Protein AF-A0A2R5F778-F1 (afdb_monomer_lite)

Radius of gyration: 23.35 Å; chains: 1; bounding box: 32×15×77 Å

Secondary structure (DSSP, 8-state):
--HHHHHHHHHHTTSGGGS------PPPPHHHHHHHHHHHB--SGGGHHHHHHHTS---HHHHHHHHHHHHHTT-B-TT-

Struc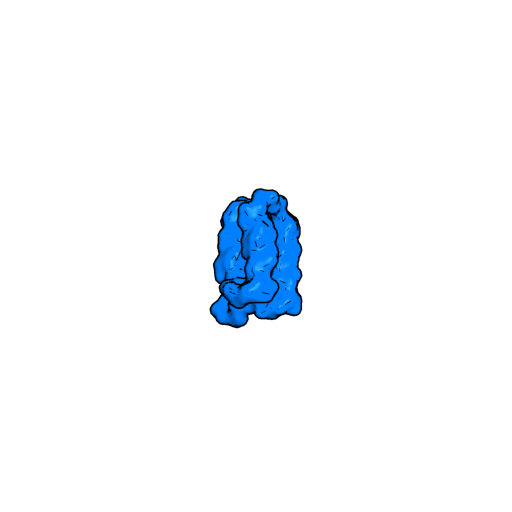ture (mmCIF, N/CA/C/O backbone):
data_AF-A0A2R5F778-F1
#
_entry.id   AF-A0A2R5F778-F1
#
loop_
_atom_site.group_PDB
_atom_site.id
_atom_site.type_symbol
_atom_site.label_atom_id
_atom_site.label_alt_id
_atom_site.label_comp_id
_atom_site.label_asym_id
_atom_site.label_entity_id
_atom_site.label_seq_id
_atom_site.pdbx_PDB_ins_code
_atom_site.Cartn_x
_atom_site.Cartn_y
_atom_site.Cartn_z
_atom_site.occupancy
_atom_site.B_iso_or_equiv
_atom_site.auth_seq_id
_atom_site.auth_comp_id
_atom_site.auth_asym_id
_atom_site.auth_atom_id
_atom_site.pdbx_PDB_model_num
ATOM 1 N N . MET A 1 1 ? -18.660 1.509 -62.739 1.00 48.28 1 MET A N 1
ATOM 2 C CA . MET A 1 1 ? -17.372 1.175 -62.080 1.00 48.28 1 MET A CA 1
ATOM 3 C C . MET 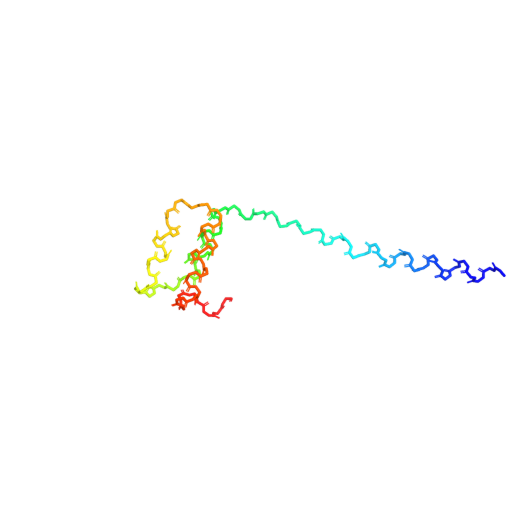A 1 1 ? -16.698 2.356 -61.352 1.00 48.28 1 MET A C 1
ATOM 5 O O . MET A 1 1 ? -15.530 2.243 -61.023 1.00 48.28 1 MET A O 1
ATOM 9 N N . LYS A 1 2 ? -17.382 3.478 -61.055 1.00 42.72 2 LYS A N 1
ATOM 10 C CA . LYS A 1 2 ? -16.784 4.618 -60.312 1.00 42.72 2 LYS A CA 1
ATOM 11 C C . LYS A 1 2 ? -17.206 4.693 -58.835 1.00 42.72 2 LYS A C 1
ATOM 13 O O . LYS A 1 2 ? -16.449 5.178 -58.004 1.00 42.72 2 LYS A O 1
ATOM 18 N N . GLU A 1 3 ? -18.365 4.127 -58.500 1.00 44.41 3 GLU A N 1
ATOM 19 C CA . GLU A 1 3 ? -18.963 4.212 -57.156 1.00 44.41 3 GLU A CA 1
ATOM 20 C C . GLU A 1 3 ? -18.424 3.172 -56.157 1.00 44.41 3 GLU A C 1
ATOM 22 O O . GLU A 1 3 ? -18.556 3.342 -54.948 1.00 44.41 3 GLU A O 1
ATOM 27 N N . PHE A 1 4 ? -17.791 2.097 -56.643 1.00 45.72 4 PHE A N 1
ATOM 28 C CA . PHE A 1 4 ? -17.316 1.000 -55.790 1.00 45.72 4 PHE A CA 1
ATOM 29 C C . PHE A 1 4 ? -15.959 1.295 -55.128 1.00 45.72 4 PHE A C 1
ATOM 31 O O . PHE A 1 4 ? -15.723 0.842 -54.018 1.00 45.72 4 PHE A O 1
ATOM 38 N N . MET A 1 5 ? -15.094 2.104 -55.757 1.00 49.19 5 MET A N 1
ATOM 39 C CA . MET A 1 5 ? -13.783 2.482 -55.194 1.00 49.19 5 MET A CA 1
ATOM 40 C C . MET A 1 5 ? -13.876 3.534 -54.080 1.00 49.19 5 MET A C 1
ATOM 42 O O . MET A 1 5 ? -13.040 3.550 -53.180 1.00 49.19 5 MET A O 1
ATOM 46 N N . LYS A 1 6 ? -14.891 4.410 -54.110 1.00 48.72 6 LYS A N 1
ATOM 47 C CA . LYS A 1 6 ? -15.048 5.476 -53.104 1.00 48.72 6 LYS A CA 1
ATOM 48 C C . LYS A 1 6 ? -15.477 4.945 -51.736 1.00 48.72 6 LYS A C 1
ATOM 50 O O . LYS A 1 6 ? -15.048 5.483 -50.720 1.00 48.72 6 LYS A O 1
ATOM 55 N N . LYS A 1 7 ? -16.293 3.885 -51.700 1.00 48.44 7 LYS A N 1
ATOM 56 C CA . LYS A 1 7 ? -16.782 3.300 -50.441 1.00 48.44 7 LYS A CA 1
ATOM 57 C C . LYS A 1 7 ? -15.688 2.563 -49.666 1.00 48.44 7 LYS A C 1
ATOM 59 O O . LYS A 1 7 ? -15.710 2.574 -48.441 1.00 48.44 7 LYS A O 1
ATOM 64 N N . THR A 1 8 ? -14.706 1.988 -50.357 1.00 53.56 8 THR A N 1
ATOM 65 C CA . THR A 1 8 ? -13.616 1.231 -49.722 1.00 53.56 8 THR A CA 1
ATOM 66 C C . THR A 1 8 ? -12.552 2.138 -49.103 1.00 53.56 8 THR A C 1
ATOM 68 O O . THR A 1 8 ? -11.959 1.782 -48.090 1.00 53.56 8 THR A O 1
ATOM 71 N N . LEU A 1 9 ? -12.339 3.335 -49.663 1.00 52.12 9 LEU A N 1
ATOM 72 C CA . LEU A 1 9 ? -11.342 4.285 -49.159 1.00 52.12 9 LEU A CA 1
ATOM 73 C C . LEU A 1 9 ? -11.778 4.959 -47.845 1.00 52.12 9 LEU A C 1
ATOM 75 O O . LEU A 1 9 ? -10.948 5.219 -46.978 1.00 52.12 9 LEU A O 1
ATOM 79 N N . ALA A 1 10 ? -13.084 5.184 -47.665 1.00 53.88 10 ALA A N 1
ATOM 80 C CA . ALA A 1 10 ? -13.635 5.750 -46.431 1.00 53.88 10 ALA A CA 1
ATOM 81 C C . ALA A 1 10 ? -13.537 4.787 -45.233 1.00 53.88 10 ALA A C 1
ATOM 83 O O . ALA A 1 10 ? -13.458 5.235 -44.092 1.00 53.88 10 ALA A O 1
ATOM 84 N N . LEU A 1 11 ? -13.499 3.472 -45.483 1.00 52.25 11 LEU A N 1
ATOM 85 C CA . LEU A 1 11 ? -13.405 2.469 -44.420 1.00 52.25 11 LEU A CA 1
ATOM 86 C C . LEU A 1 11 ? -11.994 2.374 -43.811 1.00 52.25 11 LEU A C 1
ATOM 88 O O . LEU A 1 11 ? -11.853 2.023 -42.644 1.00 52.25 11 LEU A O 1
ATOM 92 N N . LEU A 1 12 ? -10.952 2.708 -44.579 1.00 52.81 12 LEU A N 1
ATOM 93 C CA . LEU A 1 12 ? -9.551 2.603 -44.149 1.00 52.81 12 LEU A CA 1
ATOM 94 C C . LEU A 1 12 ? -9.120 3.723 -43.187 1.00 52.81 12 LEU A C 1
ATOM 96 O O . LEU A 1 12 ? -8.261 3.495 -42.339 1.00 52.81 12 LEU A O 1
ATOM 100 N N . PHE A 1 13 ? -9.743 4.904 -43.252 1.00 52.12 13 PHE A N 1
ATOM 101 C CA . PHE A 1 13 ? -9.417 6.020 -42.352 1.00 52.12 13 PHE A CA 1
ATOM 102 C C . PHE A 1 13 ? -9.964 5.851 -40.925 1.00 52.12 13 PHE A C 1
ATOM 104 O O . PHE A 1 13 ? -9.435 6.456 -39.996 1.00 52.12 13 PHE A O 1
ATOM 111 N N . ALA A 1 14 ? -10.980 5.007 -40.721 1.00 53.66 14 ALA A N 1
ATOM 112 C CA . ALA A 1 14 ? -11.584 4.798 -39.403 1.00 53.66 14 ALA A CA 1
ATOM 113 C C . ALA A 1 14 ? -10.760 3.876 -38.480 1.00 53.66 14 ALA A C 1
ATOM 115 O O . ALA A 1 14 ? -10.945 3.903 -37.266 1.00 53.66 14 ALA A O 1
ATOM 116 N N . VAL A 1 15 ? -9.833 3.079 -39.024 1.00 54.56 15 VAL A N 1
ATOM 117 C CA . VAL A 1 15 ? -9.080 2.073 -38.246 1.00 54.56 15 VAL A CA 1
ATOM 118 C C . VAL A 1 15 ? -7.816 2.660 -37.593 1.00 54.56 15 VAL A C 1
ATOM 120 O O . VAL A 1 15 ? -7.303 2.112 -36.623 1.00 54.56 15 VAL A O 1
ATOM 123 N N . ILE A 1 16 ? -7.335 3.817 -38.064 1.00 55.38 16 ILE A N 1
ATOM 124 C CA . ILE A 1 16 ? -6.072 4.429 -37.600 1.00 55.38 16 ILE A CA 1
ATOM 125 C C . ILE A 1 16 ? -6.265 5.248 -36.305 1.00 55.38 16 ILE A C 1
ATOM 127 O O . ILE A 1 16 ? -5.308 5.521 -35.586 1.00 55.38 16 ILE A O 1
ATOM 131 N N . ALA A 1 17 ? -7.505 5.597 -35.944 1.00 54.91 17 ALA A N 1
ATOM 132 C CA . ALA A 1 17 ? -7.788 6.395 -34.747 1.00 54.91 17 ALA A CA 1
ATOM 133 C C . ALA A 1 17 ? -7.730 5.603 -33.422 1.00 54.91 17 ALA A C 1
ATOM 135 O O . ALA A 1 17 ? -7.748 6.209 -32.35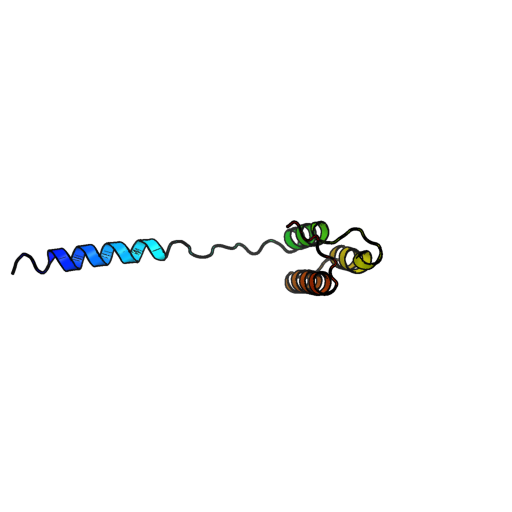4 1.00 54.91 17 ALA A O 1
ATOM 136 N N . LEU A 1 18 ? -7.648 4.266 -33.461 1.00 54.34 18 LEU A N 1
ATOM 137 C CA . LEU A 1 18 ? -7.741 3.412 -32.264 1.00 54.34 18 LEU A CA 1
ATOM 138 C C . LEU A 1 18 ? -6.393 2.883 -31.744 1.00 54.34 18 LEU A C 1
ATOM 140 O O . LEU A 1 18 ? -6.355 2.282 -30.675 1.00 54.34 18 LEU A O 1
ATOM 144 N N . THR A 1 19 ? -5.274 3.124 -32.436 1.00 54.53 19 THR A N 1
ATOM 145 C CA . THR A 1 19 ? -3.950 2.606 -32.026 1.00 54.53 19 THR A CA 1
ATOM 146 C C . THR A 1 19 ? -3.063 3.633 -31.313 1.00 54.53 19 THR A C 1
ATOM 148 O O . THR A 1 19 ? -1.944 3.307 -30.925 1.00 54.53 19 THR A O 1
ATOM 151 N N . ALA A 1 20 ? -3.540 4.866 -31.101 1.00 52.78 20 ALA A N 1
ATOM 152 C CA . ALA A 1 20 ? -2.765 5.932 -30.455 1.00 52.78 20 ALA A CA 1
ATOM 153 C C . ALA A 1 20 ? -2.955 6.035 -28.929 1.00 52.78 20 ALA A C 1
ATOM 155 O O . ALA A 1 20 ? -2.337 6.888 -28.299 1.00 52.78 20 ALA A O 1
ATOM 156 N N . CYS A 1 21 ? -3.713 5.136 -28.299 1.00 60.59 21 CYS A N 1
ATOM 157 C CA . CYS A 1 21 ? -3.610 4.910 -26.853 1.00 60.59 21 CYS A CA 1
ATOM 158 C C . CYS A 1 21 ? -2.535 3.853 -26.571 1.00 60.59 21 CYS A C 1
ATOM 160 O O . CYS A 1 21 ? -2.764 2.896 -25.833 1.00 60.59 21 CYS A O 1
ATOM 162 N N . SER A 1 22 ? -1.361 4.007 -27.199 1.00 54.81 22 SER A N 1
ATOM 163 C CA . SER A 1 22 ? -0.185 3.238 -26.814 1.00 54.81 22 SER A CA 1
ATOM 164 C C . SER A 1 22 ? 0.109 3.590 -25.366 1.00 54.81 22 SER A C 1
ATOM 166 O O . SER A 1 22 ? 0.342 4.744 -25.004 1.00 54.81 22 SER A O 1
ATOM 168 N N . HIS A 1 23 ? -0.044 2.564 -24.551 1.00 51.94 23 HIS A N 1
ATOM 169 C CA . HIS A 1 23 ? -0.072 2.534 -23.109 1.00 51.94 23 HIS A CA 1
ATOM 170 C C . HIS A 1 23 ? 1.289 2.973 -22.555 1.00 51.94 23 HIS A C 1
ATOM 172 O O . HIS A 1 23 ? 2.081 2.164 -22.089 1.00 51.94 23 HIS A O 1
ATOM 178 N N . HIS A 1 24 ? 1.593 4.268 -22.623 1.00 49.75 24 HIS A N 1
ATOM 179 C CA . HIS A 1 24 ? 2.804 4.862 -22.068 1.00 49.75 24 HIS A CA 1
ATOM 180 C C . HIS A 1 24 ? 2.636 5.025 -20.550 1.00 49.75 24 HIS A C 1
ATOM 182 O O . HIS A 1 24 ? 2.752 6.118 -19.997 1.00 49.75 24 HIS A O 1
ATOM 188 N N . ARG A 1 25 ? 2.320 3.927 -19.853 1.00 53.78 25 ARG A N 1
ATOM 189 C CA . ARG A 1 25 ? 2.484 3.869 -18.404 1.00 53.78 25 ARG A CA 1
ATOM 190 C C . ARG A 1 25 ? 3.979 3.766 -18.165 1.00 53.78 25 ARG A C 1
ATOM 192 O O . ARG A 1 25 ? 4.533 2.675 -18.123 1.00 53.78 25 ARG A O 1
ATOM 199 N N . LYS A 1 26 ? 4.642 4.923 -18.069 1.00 53.97 26 LYS A N 1
ATOM 200 C CA . LYS A 1 26 ? 5.936 4.980 -17.390 1.00 53.97 26 LYS A CA 1
ATOM 201 C C . LYS A 1 26 ? 5.729 4.257 -16.057 1.00 53.97 26 LYS A C 1
ATOM 203 O O . LYS A 1 26 ? 4.795 4.657 -15.352 1.00 53.97 26 LYS A O 1
ATOM 208 N N . PRO A 1 27 ? 6.491 3.195 -15.745 1.00 56.41 27 PRO A N 1
ATOM 209 C CA . PRO A 1 27 ? 6.409 2.591 -14.426 1.00 56.41 27 PRO A CA 1
ATOM 210 C C . PRO A 1 27 ? 6.578 3.731 -13.421 1.00 56.41 27 PRO A C 1
ATOM 212 O O . PRO A 1 27 ? 7.502 4.542 -13.547 1.00 56.41 27 PRO A O 1
ATOM 215 N N . LEU A 1 28 ? 5.595 3.899 -12.529 1.00 57.69 28 LEU A N 1
ATOM 216 C CA . LEU A 1 28 ? 5.783 4.790 -11.392 1.00 57.69 28 LEU A CA 1
ATOM 217 C C . LEU A 1 28 ? 7.038 4.279 -10.691 1.00 57.69 28 LEU A C 1
ATOM 219 O O . LEU A 1 28 ? 7.092 3.098 -10.381 1.00 57.69 28 LEU A O 1
ATOM 223 N N . GLU A 1 29 ? 8.025 5.142 -10.469 1.00 67.38 29 GLU A N 1
ATOM 224 C CA . GLU A 1 29 ? 9.173 4.775 -9.640 1.00 67.38 29 GLU A CA 1
ATOM 225 C C . GLU A 1 29 ? 8.676 4.204 -8.305 1.00 67.38 29 GLU A C 1
ATOM 227 O O . GLU A 1 29 ? 7.748 4.780 -7.725 1.00 67.38 29 GLU A O 1
ATOM 232 N N . ALA A 1 30 ? 9.296 3.125 -7.820 1.00 65.75 30 ALA A N 1
ATOM 233 C CA . ALA A 1 30 ? 8.959 2.440 -6.566 1.00 65.75 30 ALA A CA 1
ATOM 234 C C . ALA A 1 30 ? 8.634 3.408 -5.427 1.00 65.75 30 ALA A C 1
ATOM 236 O O . ALA A 1 30 ? 7.564 3.333 -4.831 1.00 65.75 30 ALA A O 1
ATOM 237 N N . ALA A 1 31 ? 9.464 4.436 -5.247 1.00 66.00 31 ALA A N 1
ATOM 238 C CA . ALA A 1 31 ? 9.278 5.471 -4.231 1.00 66.00 31 ALA A CA 1
ATOM 239 C C . ALA A 1 31 ? 7.936 6.232 -4.326 1.00 66.00 31 ALA A C 1
ATOM 241 O O . ALA A 1 31 ? 7.382 6.680 -3.319 1.00 66.00 31 ALA A O 1
ATOM 242 N N . LYS A 1 32 ? 7.387 6.412 -5.536 1.00 74.06 32 LYS A N 1
ATOM 243 C CA . LYS A 1 32 ? 6.055 7.006 -5.731 1.00 74.06 32 LYS A CA 1
ATOM 244 C C . LYS A 1 32 ? 4.945 6.011 -5.417 1.00 74.06 32 LYS A C 1
ATOM 246 O O . LYS A 1 32 ? 3.946 6.428 -4.837 1.00 74.06 32 LYS A O 1
ATOM 251 N N . LYS A 1 33 ? 5.102 4.732 -5.772 1.00 72.69 33 LYS A N 1
ATOM 252 C CA . LYS A 1 33 ? 4.135 3.692 -5.389 1.00 72.69 33 LYS A CA 1
ATOM 253 C C . LYS A 1 33 ? 4.095 3.515 -3.872 1.00 72.69 33 LYS A C 1
ATOM 255 O O . LYS A 1 33 ? 3.010 3.547 -3.307 1.00 72.69 33 LYS A O 1
ATOM 260 N N . GLU A 1 34 ? 5.249 3.433 -3.211 1.00 76.69 34 GLU A N 1
ATOM 261 C CA . GLU A 1 34 ? 5.369 3.308 -1.750 1.00 76.69 34 GLU A CA 1
ATOM 262 C C . GLU A 1 34 ? 4.597 4.413 -1.021 1.00 76.69 34 GLU A C 1
ATOM 264 O O . GLU A 1 34 ? 3.798 4.136 -0.124 1.00 76.69 34 GLU A O 1
ATOM 269 N N . ARG A 1 35 ? 4.781 5.673 -1.448 1.00 80.75 35 ARG A N 1
ATOM 270 C CA . ARG A 1 35 ? 4.040 6.812 -0.888 1.00 80.75 35 ARG A CA 1
ATOM 271 C C . ARG A 1 35 ? 2.535 6.673 -1.068 1.00 80.75 35 ARG A C 1
ATOM 273 O O . ARG A 1 35 ? 1.807 6.823 -0.092 1.00 80.75 35 ARG A O 1
ATOM 280 N N . LEU A 1 36 ? 2.082 6.373 -2.285 1.00 81.00 36 LEU A N 1
ATOM 281 C CA . LEU A 1 36 ? 0.656 6.242 -2.577 1.00 81.00 36 LEU A CA 1
ATOM 282 C C . LEU A 1 36 ? 0.028 5.113 -1.757 1.00 81.00 36 LEU A C 1
ATOM 284 O O . LEU A 1 36 ? -0.986 5.325 -1.106 1.00 81.00 36 LEU A O 1
ATOM 288 N N . VAL A 1 37 ? 0.655 3.937 -1.705 1.00 81.88 37 VAL A N 1
ATOM 289 C CA . VAL A 1 37 ? 0.140 2.808 -0.917 1.00 81.88 37 VAL A CA 1
ATOM 290 C C . VAL A 1 37 ? 0.122 3.137 0.583 1.00 81.88 37 VAL A C 1
ATOM 292 O O . VAL A 1 37 ? -0.842 2.804 1.269 1.00 81.88 37 VAL A O 1
ATOM 295 N N . SER A 1 38 ? 1.126 3.848 1.104 1.00 83.94 38 SER A N 1
ATOM 296 C CA . SER A 1 38 ? 1.164 4.256 2.517 1.00 83.94 38 SER A CA 1
ATOM 297 C C . SER A 1 38 ? 0.031 5.223 2.888 1.00 83.94 38 SER A C 1
ATOM 299 O O . SER A 1 38 ? -0.524 5.135 3.987 1.00 83.94 38 SER A O 1
ATOM 301 N N . GLU A 1 39 ? -0.357 6.111 1.969 1.00 87.56 39 GLU A N 1
ATOM 302 C CA . GLU A 1 39 ? -1.508 7.010 2.132 1.00 87.56 39 GLU A CA 1
ATOM 303 C C . GLU A 1 39 ? -2.844 6.255 2.108 1.00 87.56 39 GLU A C 1
ATOM 305 O O . GLU A 1 39 ? -3.768 6.618 2.835 1.00 87.56 39 GLU A O 1
ATOM 310 N N . LEU A 1 40 ? -2.934 5.174 1.328 1.00 87.56 40 LEU A N 1
ATOM 311 C CA . LEU A 1 40 ? -4.125 4.325 1.249 1.00 87.56 40 LEU A CA 1
ATOM 312 C C . LEU A 1 40 ? -4.328 3.462 2.503 1.00 87.56 40 LEU A C 1
ATOM 314 O O . LEU A 1 40 ? -5.458 3.059 2.785 1.00 87.56 40 LEU A O 1
ATOM 318 N N . ILE A 1 41 ? -3.267 3.180 3.267 1.00 90.06 41 ILE A N 1
ATOM 319 C CA . ILE A 1 41 ? -3.348 2.341 4.467 1.00 90.06 41 ILE A CA 1
ATOM 320 C C . ILE A 1 41 ? -3.882 3.125 5.674 1.00 90.06 41 ILE A C 1
ATOM 322 O O . ILE A 1 41 ? -3.303 4.119 6.131 1.00 90.06 41 ILE A O 1
ATOM 326 N N . SER A 1 42 ? -4.935 2.574 6.273 1.00 88.81 42 SER A N 1
ATOM 327 C CA . SER A 1 42 ? -5.556 3.013 7.519 1.00 88.81 42 SER A CA 1
ATOM 328 C C . SER A 1 42 ? -4.538 3.221 8.643 1.00 88.81 42 SER A C 1
ATOM 330 O O . SER A 1 42 ? -3.592 2.456 8.831 1.00 88.81 42 SER A O 1
ATOM 332 N N . THR A 1 43 ? -4.749 4.261 9.449 1.00 88.81 43 THR A N 1
ATOM 333 C CA . THR A 1 43 ? -3.934 4.566 10.638 1.00 88.81 43 THR A CA 1
ATOM 334 C C . THR A 1 43 ? -4.271 3.694 11.848 1.00 88.81 43 THR A C 1
ATOM 336 O O . THR A 1 43 ? -3.659 3.854 12.905 1.00 88.81 43 THR A O 1
ATOM 339 N N . ALA A 1 44 ? -5.234 2.778 11.717 1.00 89.56 44 ALA A N 1
ATOM 340 C CA . ALA A 1 44 ? -5.634 1.898 12.800 1.00 89.56 44 ALA A CA 1
ATOM 341 C C . ALA A 1 44 ? -4.455 1.006 13.261 1.00 89.56 44 ALA A C 1
ATOM 343 O O . ALA A 1 44 ? -3.669 0.553 12.421 1.00 89.56 44 ALA A O 1
ATOM 344 N N . PRO A 1 45 ? -4.307 0.719 14.572 1.00 90.19 45 PRO A N 1
ATOM 345 C CA . PRO A 1 45 ? -3.131 0.023 15.107 1.00 90.19 45 PRO A CA 1
ATOM 346 C C . PRO A 1 45 ? -2.835 -1.325 14.441 1.00 90.19 45 PRO A C 1
ATOM 348 O O . PRO A 1 45 ? -1.673 -1.668 14.235 1.00 90.19 45 PRO A O 1
ATOM 351 N N . GLN A 1 46 ? -3.875 -2.064 14.049 1.00 90.25 46 GLN A N 1
ATOM 352 C CA . GLN A 1 46 ? -3.759 -3.353 13.367 1.00 90.25 46 GLN A CA 1
ATOM 353 C C . GLN A 1 46 ? -3.171 -3.252 11.950 1.00 90.25 46 GLN A C 1
ATOM 355 O O . GLN A 1 46 ? -2.616 -4.223 11.450 1.00 90.25 46 GLN A O 1
ATOM 360 N N . CYS A 1 47 ? -3.249 -2.078 11.318 1.00 92.50 47 CYS A N 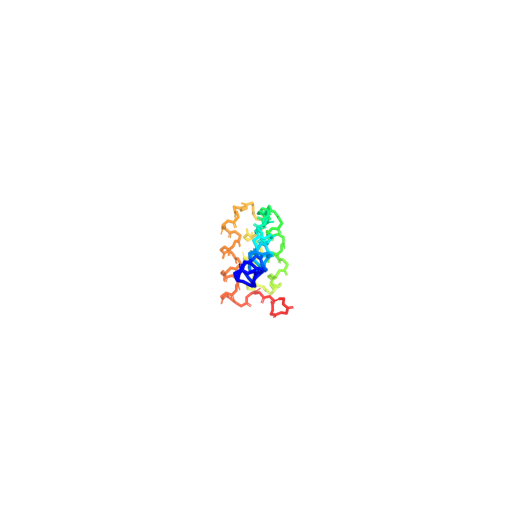1
ATOM 361 C CA . CYS A 1 47 ? -2.751 -1.829 9.965 1.00 92.50 47 CYS A CA 1
ATOM 362 C C . CYS A 1 47 ? -1.331 -1.245 9.946 1.00 92.50 47 CYS A C 1
ATOM 364 O O . CYS A 1 47 ? -0.706 -1.164 8.887 1.00 92.50 47 CYS A O 1
ATOM 366 N N . LYS A 1 48 ? -0.789 -0.878 11.118 1.00 91.38 48 LYS A N 1
ATOM 367 C CA . LYS A 1 48 ? 0.542 -0.271 11.255 1.00 91.38 48 LYS A CA 1
ATOM 368 C C . LYS A 1 48 ? 1.643 -1.127 10.622 1.00 91.38 48 LYS A C 1
ATOM 370 O O . LYS A 1 48 ? 2.530 -0.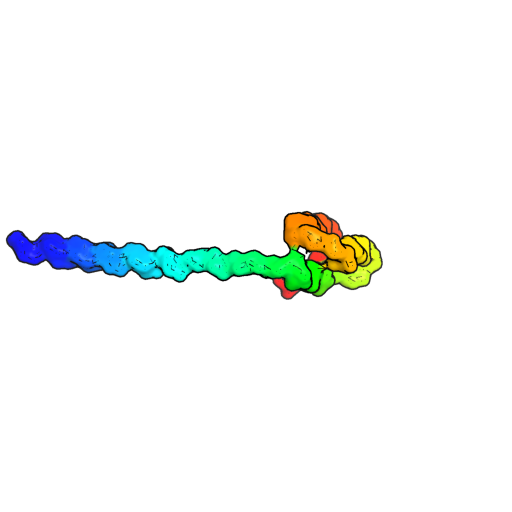587 9.972 1.00 91.38 48 LYS A O 1
ATOM 375 N N . ALA A 1 49 ? 1.541 -2.452 10.733 1.00 92.56 49 ALA A N 1
ATOM 376 C CA . ALA A 1 49 ? 2.512 -3.375 10.152 1.00 92.56 49 ALA A CA 1
ATOM 377 C C . ALA A 1 49 ? 2.680 -3.198 8.630 1.00 92.56 49 ALA A C 1
ATOM 379 O O . ALA A 1 49 ? 3.783 -3.368 8.119 1.00 92.56 49 ALA A O 1
ATOM 380 N N . PHE A 1 50 ? 1.623 -2.825 7.899 1.00 91.94 50 PHE A N 1
ATOM 381 C CA . PHE A 1 50 ? 1.711 -2.564 6.459 1.00 91.94 50 PHE A CA 1
ATOM 382 C C . PHE A 1 50 ? 2.421 -1.236 6.159 1.00 91.94 50 PHE A C 1
ATOM 384 O O . PHE A 1 50 ? 3.235 -1.173 5.243 1.00 91.94 50 PHE A O 1
ATOM 391 N N . LYS A 1 51 ? 2.206 -0.202 6.984 1.00 88.94 51 LYS A N 1
ATOM 392 C CA . LYS A 1 51 ? 2.955 1.065 6.898 1.00 88.94 51 LYS A CA 1
ATOM 393 C C . LYS A 1 51 ? 4.436 0.897 7.223 1.00 88.94 51 LYS A C 1
ATOM 395 O O . LYS A 1 51 ? 5.283 1.461 6.535 1.00 88.94 51 LYS A O 1
ATOM 400 N N . ASP A 1 52 ? 4.749 0.091 8.231 1.00 89.94 52 ASP A N 1
ATOM 401 C CA . ASP A 1 52 ? 6.130 -0.201 8.615 1.00 89.94 52 ASP A CA 1
ATOM 402 C C . ASP A 1 52 ? 6.857 -1.006 7.515 1.00 89.94 52 ASP A C 1
ATOM 404 O O . ASP A 1 52 ? 8.050 -0.800 7.286 1.00 89.94 52 ASP A O 1
ATOM 408 N N . LYS A 1 53 ? 6.146 -1.879 6.781 1.00 88.19 53 LYS A N 1
ATOM 409 C CA . LYS A 1 53 ? 6.686 -2.573 5.595 1.00 88.19 53 LYS A CA 1
ATOM 410 C C . LYS A 1 53 ? 7.030 -1.598 4.466 1.00 88.19 53 LYS A C 1
ATOM 412 O O . LYS A 1 53 ? 8.124 -1.685 3.930 1.00 88.19 53 LYS A O 1
ATOM 417 N N . LEU A 1 54 ? 6.153 -0.639 4.164 1.00 85.12 54 LEU A N 1
ATOM 418 C CA . LEU A 1 54 ? 6.377 0.383 3.122 1.00 85.12 54 LEU A CA 1
ATOM 419 C C . LEU A 1 54 ? 7.394 1.465 3.499 1.00 85.12 54 LEU A C 1
ATOM 421 O O . LEU A 1 54 ? 7.761 2.281 2.663 1.00 85.12 54 LEU A O 1
ATOM 425 N N . SER A 1 55 ? 7.804 1.525 4.766 1.00 82.06 55 SER A N 1
ATOM 426 C CA . SER A 1 55 ? 8.839 2.458 5.226 1.00 82.06 55 SER A CA 1
ATOM 427 C C . SER A 1 55 ? 10.256 1.929 4.964 1.00 82.06 55 SER A C 1
ATOM 429 O O . SER A 1 55 ? 11.232 2.648 5.183 1.00 82.06 55 SER A O 1
ATOM 431 N N . GLN A 1 56 ? 10.376 0.669 4.542 1.00 82.06 56 GLN A N 1
ATOM 432 C CA . GLN A 1 56 ? 11.626 0.047 4.117 1.00 82.06 56 GLN A CA 1
ATOM 433 C C . GLN A 1 56 ? 11.773 0.210 2.600 1.00 82.06 56 GLN A C 1
ATOM 435 O O . GLN A 1 56 ? 10.757 0.249 1.914 1.00 82.06 56 GLN A O 1
ATOM 440 N N . PRO A 1 57 ? 13.003 0.302 2.069 1.00 79.00 57 PRO A N 1
ATOM 441 C CA . PRO A 1 57 ? 13.214 0.298 0.627 1.00 79.00 57 PRO A CA 1
ATOM 442 C C . PRO A 1 57 ? 12.748 -1.042 0.050 1.00 79.00 57 PRO A C 1
ATOM 444 O O . PRO A 1 57 ? 13.329 -2.081 0.371 1.00 79.00 57 PRO A O 1
ATOM 447 N N . LEU A 1 58 ? 11.697 -1.011 -0.768 1.00 80.56 58 LEU A N 1
ATOM 448 C CA . LEU A 1 58 ? 11.118 -2.185 -1.413 1.00 80.56 58 LEU A CA 1
ATOM 449 C C . LEU A 1 58 ? 11.313 -2.126 -2.929 1.00 80.56 58 LEU A C 1
ATOM 451 O O . LEU A 1 58 ? 11.442 -1.057 -3.530 1.00 80.56 58 LEU A O 1
ATOM 455 N N . GLU A 1 59 ? 11.319 -3.296 -3.563 1.00 82.06 59 GLU A N 1
ATOM 456 C CA . GLU A 1 59 ? 11.155 -3.371 -5.013 1.00 82.06 59 GLU A CA 1
ATOM 457 C C . GLU A 1 59 ? 9.679 -3.160 -5.390 1.00 82.06 59 GLU A C 1
ATOM 459 O O . GLU A 1 59 ? 8.770 -3.374 -4.587 1.00 82.06 59 GLU A O 1
ATOM 464 N N . ASP A 1 60 ? 9.428 -2.740 -6.631 1.00 74.56 60 ASP A N 1
ATOM 465 C CA . ASP A 1 60 ? 8.087 -2.414 -7.143 1.00 74.56 60 ASP A CA 1
ATOM 466 C C . ASP A 1 60 ? 7.054 -3.534 -6.902 1.00 74.56 60 ASP A C 1
ATOM 468 O O . ASP A 1 60 ? 5.912 -3.261 -6.527 1.00 74.56 60 ASP A O 1
ATOM 472 N N . ASP A 1 61 ? 7.472 -4.788 -7.091 1.00 81.00 61 ASP A N 1
ATOM 473 C CA . ASP A 1 61 ? 6.627 -5.976 -6.927 1.00 81.00 61 ASP A CA 1
ATOM 474 C C . ASP A 1 61 ? 6.254 -6.227 -5.454 1.00 81.00 61 ASP A C 1
ATOM 476 O O . ASP A 1 61 ? 5.152 -6.695 -5.146 1.00 81.00 61 ASP A O 1
ATOM 480 N N . ASP A 1 62 ? 7.138 -5.870 -4.520 1.00 86.62 62 ASP A N 1
ATOM 481 C CA . ASP A 1 62 ? 6.879 -6.000 -3.086 1.00 86.62 62 ASP A CA 1
ATOM 482 C C . ASP A 1 62 ? 5.891 -4.938 -2.593 1.00 86.62 62 ASP A C 1
ATOM 484 O O . ASP A 1 62 ? 5.067 -5.213 -1.717 1.00 86.62 62 ASP A O 1
ATOM 488 N N . VAL A 1 63 ? 5.915 -3.739 -3.181 1.00 86.75 63 VAL A N 1
ATOM 489 C CA . VAL A 1 63 ? 4.938 -2.681 -2.885 1.00 86.75 63 VAL A CA 1
ATOM 490 C C . VAL A 1 63 ? 3.532 -3.116 -3.292 1.00 86.75 63 VAL A C 1
ATOM 492 O O . VAL A 1 63 ? 2.589 -2.975 -2.506 1.00 86.75 63 VAL A O 1
ATOM 495 N N . ASP A 1 64 ? 3.394 -3.705 -4.484 1.00 87.38 64 ASP A N 1
ATOM 496 C CA . ASP A 1 64 ? 2.116 -4.236 -4.962 1.00 87.38 64 ASP A CA 1
ATOM 497 C C . ASP A 1 64 ? 1.628 -5.377 -4.056 1.00 87.38 64 ASP A C 1
ATOM 499 O O . ASP A 1 64 ? 0.445 -5.434 -3.715 1.00 87.38 64 ASP A O 1
ATOM 503 N N . LYS A 1 65 ? 2.522 -6.249 -3.578 1.00 90.50 65 LYS A N 1
ATOM 504 C CA . LYS A 1 65 ? 2.163 -7.291 -2.607 1.00 90.50 65 LYS A CA 1
ATOM 505 C C . LYS A 1 65 ? 1.643 -6.710 -1.291 1.00 90.50 65 LYS A C 1
ATOM 507 O O . LYS A 1 65 ? 0.606 -7.148 -0.800 1.00 90.50 65 LYS A O 1
ATOM 512 N N . VAL A 1 66 ? 2.321 -5.704 -0.732 1.00 91.12 66 VAL A N 1
ATOM 513 C CA . VAL A 1 66 ? 1.881 -5.055 0.515 1.00 91.12 66 VAL A CA 1
ATOM 514 C C . VAL A 1 66 ? 0.512 -4.393 0.347 1.00 91.12 66 VAL A C 1
ATOM 516 O O . VAL A 1 66 ? -0.303 -4.454 1.267 1.00 91.12 66 VAL A O 1
ATOM 519 N N . PHE A 1 67 ? 0.233 -3.808 -0.821 1.00 90.38 67 PHE A N 1
ATOM 520 C CA . PHE A 1 67 ? -1.086 -3.259 -1.132 1.00 90.38 67 PHE A CA 1
ATOM 521 C C . PHE A 1 67 ? -2.183 -4.334 -1.114 1.00 90.38 67 PHE A C 1
ATOM 523 O O . PHE A 1 67 ? -3.203 -4.140 -0.453 1.00 90.38 67 PHE A O 1
ATOM 530 N N . HIS A 1 68 ? -1.975 -5.470 -1.787 1.00 91.50 68 HIS A N 1
ATOM 531 C CA . HIS A 1 68 ? -2.966 -6.552 -1.825 1.00 91.50 68 HIS A CA 1
ATOM 532 C C . HIS A 1 68 ? -3.166 -7.197 -0.446 1.00 91.50 68 HIS A C 1
ATOM 534 O O . HIS A 1 68 ? -4.306 -7.372 -0.022 1.00 91.50 68 HIS A O 1
ATOM 540 N N . ASP A 1 69 ? -2.087 -7.442 0.306 1.00 93.06 69 ASP A N 1
ATOM 541 C CA . ASP A 1 69 ? -2.181 -7.953 1.679 1.00 93.06 69 ASP A CA 1
ATOM 542 C C . ASP A 1 69 ? -2.986 -6.990 2.581 1.00 93.06 69 ASP A C 1
ATOM 544 O O . ASP A 1 69 ? -3.797 -7.415 3.408 1.00 93.06 69 ASP A O 1
ATOM 548 N N . ALA A 1 70 ? -2.778 -5.675 2.432 1.00 91.00 70 ALA A N 1
ATOM 549 C CA . ALA A 1 70 ? -3.525 -4.662 3.171 1.00 91.00 70 ALA A CA 1
ATOM 550 C C . ALA A 1 70 ? -4.993 -4.578 2.723 1.00 91.00 70 ALA A C 1
ATOM 552 O O . ALA A 1 70 ? -5.868 -4.314 3.551 1.00 91.00 70 ALA A O 1
ATOM 553 N N . LEU A 1 71 ? -5.281 -4.803 1.440 1.00 91.06 71 LEU A N 1
ATOM 554 C CA . LEU A 1 71 ? -6.639 -4.833 0.903 1.00 91.06 71 LEU A CA 1
ATOM 555 C C . LEU A 1 71 ? -7.439 -6.003 1.494 1.00 91.06 71 LEU A C 1
ATOM 557 O O . LEU A 1 71 ? -8.539 -5.790 2.013 1.00 91.06 71 LEU A O 1
ATOM 561 N N . ASP A 1 72 ? -6.849 -7.199 1.497 1.00 93.25 72 ASP A N 1
ATOM 562 C CA . ASP A 1 72 ? -7.438 -8.416 2.066 1.00 93.25 72 ASP A CA 1
ATOM 563 C C . ASP A 1 72 ? -7.642 -8.296 3.582 1.00 93.25 72 ASP A C 1
ATOM 565 O O . ASP A 1 72 ? -8.642 -8.763 4.128 1.00 93.25 72 ASP A O 1
ATOM 569 N N . ALA A 1 73 ? -6.737 -7.595 4.270 1.00 93.06 73 ALA A N 1
ATOM 570 C CA . ALA A 1 73 ? -6.854 -7.294 5.694 1.00 93.06 73 ALA A CA 1
ATOM 571 C C . ALA A 1 73 ? -7.843 -6.152 6.016 1.00 93.06 73 ALA A C 1
ATOM 573 O O . ALA A 1 73 ? -7.958 -5.758 7.179 1.00 93.06 73 ALA A O 1
ATOM 574 N N . HIS A 1 74 ? -8.538 -5.592 5.017 1.00 92.25 74 HIS A N 1
ATOM 575 C CA . HIS A 1 74 ? -9.411 -4.417 5.157 1.00 92.25 74 HIS A CA 1
ATOM 576 C C . HIS A 1 74 ? -8.708 -3.196 5.774 1.00 92.25 74 HIS A C 1
ATOM 578 O O . HIS A 1 74 ? -9.315 -2.385 6.477 1.00 92.25 74 HIS A O 1
ATOM 584 N N . CYS A 1 75 ? -7.416 -3.064 5.492 1.00 92.25 75 CYS A N 1
ATOM 585 C CA . CYS A 1 75 ? -6.559 -1.980 5.946 1.00 92.25 75 CYS A CA 1
ATOM 586 C C . CYS A 1 75 ? -6.437 -0.838 4.935 1.00 92.25 75 CYS A C 1
ATOM 588 O O . CYS A 1 75 ? -5.764 0.141 5.241 1.00 92.25 75 CYS A O 1
ATOM 590 N N . ILE A 1 76 ? -7.091 -0.924 3.775 1.00 90.12 76 ILE A N 1
ATOM 591 C CA . ILE A 1 76 ? -7.169 0.158 2.787 1.00 90.12 76 ILE A CA 1
ATOM 592 C C . ILE A 1 76 ? -8.414 1.019 3.044 1.00 90.12 76 ILE A C 1
ATOM 594 O O . ILE A 1 76 ? -9.499 0.497 3.318 1.00 90.12 76 ILE A O 1
ATOM 598 N N . HIS A 1 77 ? -8.262 2.343 2.974 1.00 84.56 77 HIS A N 1
ATOM 599 C CA . HIS A 1 77 ? -9.386 3.279 3.010 1.00 84.56 77 HIS A CA 1
ATOM 600 C C . HIS A 1 77 ? -10.387 2.941 1.887 1.00 84.56 77 HIS A C 1
ATOM 602 O O . HIS A 1 77 ? -9.994 2.734 0.749 1.00 84.56 77 HIS A O 1
ATOM 608 N N . LYS A 1 78 ? -11.690 2.855 2.191 1.00 65.00 78 LYS A N 1
ATOM 609 C CA . LYS A 1 78 ? -12.722 2.462 1.206 1.00 65.00 78 LYS A CA 1
ATOM 610 C C . LYS A 1 78 ? -13.136 3.580 0.235 1.00 65.00 78 LYS A C 1
ATOM 612 O O . LYS A 1 78 ? -13.859 3.295 -0.711 1.00 65.00 78 LYS A O 1
ATOM 617 N N . ASP A 1 79 ? -12.714 4.818 0.486 1.00 56.28 79 ASP A N 1
ATOM 618 C CA . ASP A 1 79 ? -13.147 6.033 -0.228 1.00 56.28 79 ASP A CA 1
ATOM 619 C C . ASP A 1 79 ? -12.193 6.477 -1.358 1.00 56.28 79 ASP A C 1
ATOM 621 O O . ASP A 1 79 ? -12.211 7.640 -1.761 1.00 56.28 79 ASP A O 1
ATOM 625 N N . VAL A 1 80 ? -11.340 5.577 -1.856 1.00 53.16 80 VAL A N 1
ATOM 626 C CA . VAL A 1 80 ? -10.320 5.865 -2.886 1.00 53.16 80 VAL A CA 1
ATOM 627 C C . VAL A 1 80 ? -10.538 5.031 -4.136 1.00 53.16 80 VAL A C 1
ATOM 629 O O . VAL A 1 80 ? -10.912 3.846 -3.995 1.00 53.16 80 VAL A O 1
#

Foldseek 3Di:
DPVPVVVVVVVVVVVVVPPVPPPPPPPDPQLRLLVVLLVQFAPDPVRVVLNVQSVDDDDNVVSVVSSVVCVVVVRGDPPD

pLDDT: mean 72.84, std 17.11, range [42.72, 93.25]

Sequence (80 aa):
MKEFMKKTLALLFAVIALTACSHHRKPLEAAKKERLVSELISTAPQCKAFKDKLSQPLEDDD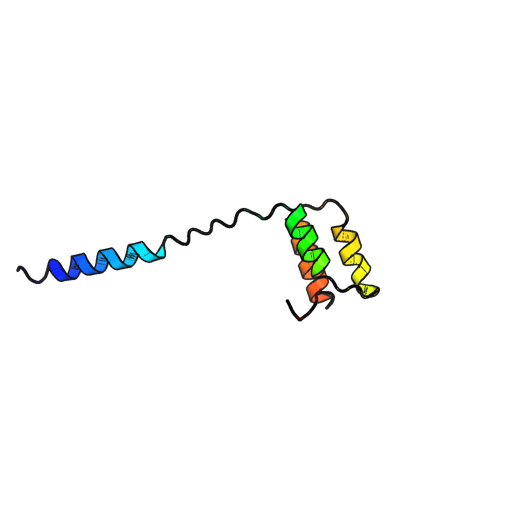VDKVFHDALDAHCIHKDV

Organism: NCBI:txid1825523